Protein AF-A0A2S9GG35-F1 (afdb_monomer)

Foldseek 3Di:
DVCQVDDVVCLLVVLVVVLVPDDPPDDDDDDFAAVPNDDPPPPDGTRHDHPVRVCVRNVVRDDDPDDDDDDDDDPDPPDPPDDDD

pLDDT: mean 88.26, std 12.14, range [54.41, 98.25]

Mean predicted aligned error: 5.55 Å

Radius of gyration: 14.76 Å; Cα contacts (8 Å, |Δi|>4): 49; chains: 1; bounding box: 27×23×45 Å

Solvent-accessible surface ar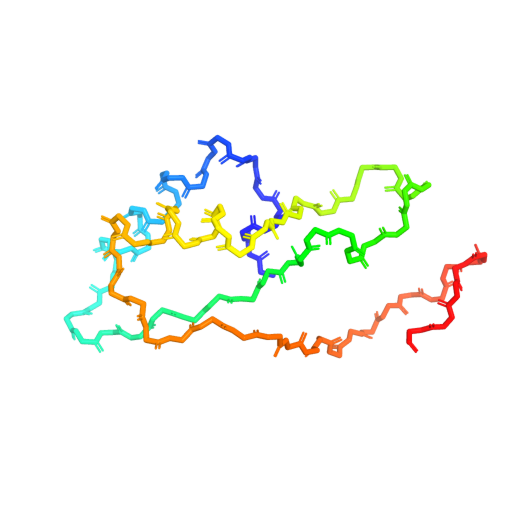ea (backbone atoms only — not comparable to full-atom values): 5938 Å² total; per-residue (Å²): 108,67,79,29,76,47,60,76,87,48,46,63,63,48,53,55,50,52,54,72,72,48,60,94,89,63,84,88,86,85,75,74,47,47,66,80,71,62,64,89,84,53,74,94,61,70,51,53,38,48,71,64,59,49,49,66,60,48,54,78,76,40,88,80,90,79,87,75,93,82,87,82,93,70,92,70,76,90,53,91,92,61,80,82,132

Structure (mmCIF, N/CA/C/O backbone):
data_AF-A0A2S9GG35-F1
#
_entry.id   AF-A0A2S9GG35-F1
#
loop_
_atom_site.group_PDB
_atom_site.id
_atom_site.type_symbol
_atom_site.label_atom_id
_atom_site.label_alt_id
_atom_site.label_comp_id
_atom_site.label_asym_id
_atom_site.label_entity_id
_atom_site.label_seq_id
_atom_site.pdbx_PDB_ins_code
_atom_site.Cartn_x
_atom_site.Cartn_y
_atom_site.Cartn_z
_atom_site.occupancy
_atom_site.B_iso_or_equiv
_atom_site.auth_seq_id
_atom_site.auth_comp_id
_atom_site.auth_asym_id
_atom_site.auth_atom_id
_atom_site.pdbx_PDB_model_num
ATOM 1 N N . THR A 1 1 ? -4.710 2.607 -7.837 1.00 65.25 1 THR A N 1
ATOM 2 C CA . THR A 1 1 ? -4.613 2.797 -6.374 1.00 65.25 1 THR A CA 1
ATOM 3 C C . THR A 1 1 ? -3.784 4.037 -6.106 1.00 65.25 1 THR A C 1
ATOM 5 O O . THR A 1 1 ? -2.880 4.307 -6.878 1.00 65.25 1 THR A O 1
ATOM 8 N N . LEU A 1 2 ? -4.080 4.815 -5.060 1.00 80.94 2 LEU A N 1
ATOM 9 C CA . LEU A 1 2 ? -3.396 6.100 -4.833 1.00 80.94 2 LEU A CA 1
ATOM 10 C C . LEU A 1 2 ? -1.905 5.939 -4.469 1.00 80.94 2 LEU A C 1
ATOM 12 O O . LEU A 1 2 ? -1.091 6.791 -4.808 1.00 80.94 2 LEU A O 1
ATOM 16 N N . PHE A 1 3 ? -1.535 4.824 -3.833 1.00 88.50 3 PHE A N 1
ATOM 17 C CA . PHE A 1 3 ? -0.196 4.581 -3.281 1.00 88.50 3 PHE A CA 1
ATOM 18 C C . PHE A 1 3 ? 0.956 4.683 -4.300 1.00 88.50 3 PHE A C 1
ATOM 20 O O . PHE A 1 3 ? 2.054 5.116 -3.950 1.00 88.50 3 PHE A O 1
ATOM 27 N N . HIS A 1 4 ? 0.712 4.308 -5.561 1.00 87.38 4 HIS A N 1
ATOM 28 C CA . HIS A 1 4 ? 1.712 4.390 -6.631 1.00 87.38 4 HIS A CA 1
ATOM 29 C C . HIS A 1 4 ? 1.723 5.744 -7.359 1.00 87.38 4 HIS A C 1
ATOM 31 O O . HIS A 1 4 ? 2.634 6.002 -8.140 1.00 87.38 4 HIS A O 1
ATOM 37 N N . SER A 1 5 ? 0.713 6.592 -7.135 1.00 89.38 5 SER A N 1
ATOM 38 C CA . SER A 1 5 ? 0.543 7.886 -7.814 1.00 89.38 5 SER A CA 1
ATOM 39 C C . SER A 1 5 ? 0.971 9.083 -6.960 1.00 89.38 5 SER A C 1
ATOM 41 O O . SER A 1 5 ? 1.123 10.179 -7.491 1.00 89.38 5 SER A O 1
ATOM 43 N N . ILE A 1 6 ? 1.145 8.903 -5.647 1.00 92.50 6 ILE A N 1
ATOM 44 C CA . ILE A 1 6 ? 1.609 9.959 -4.734 1.00 92.50 6 ILE A CA 1
ATOM 45 C C . ILE A 1 6 ? 3.133 9.942 -4.590 1.00 92.50 6 ILE A C 1
ATOM 47 O O . ILE A 1 6 ? 3.723 8.864 -4.711 1.00 92.50 6 ILE A O 1
ATOM 51 N N . PRO A 1 7 ? 3.770 11.089 -4.280 1.00 92.94 7 PRO A N 1
ATOM 52 C CA . PRO A 1 7 ? 5.185 11.125 -3.916 1.00 92.94 7 PRO A CA 1
ATOM 53 C C . PRO A 1 7 ? 5.494 10.163 -2.758 1.00 92.94 7 PRO A C 1
ATOM 55 O O . PRO A 1 7 ? 4.660 9.962 -1.870 1.00 92.94 7 PRO A O 1
ATOM 58 N N . VAL A 1 8 ? 6.678 9.551 -2.765 1.00 92.94 8 VAL A N 1
ATOM 59 C CA . VAL A 1 8 ? 7.075 8.515 -1.791 1.00 92.94 8 VAL A CA 1
ATOM 60 C C . VAL A 1 8 ? 7.053 9.070 -0.365 1.00 92.94 8 VAL A C 1
ATOM 62 O O . VAL A 1 8 ? 6.511 8.456 0.550 1.00 92.94 8 VAL A O 1
ATOM 65 N N . GLU A 1 9 ? 7.555 10.281 -0.207 1.00 94.31 9 GLU A N 1
ATOM 66 C CA . GLU A 1 9 ? 7.571 11.105 0.992 1.00 94.31 9 GLU A CA 1
ATOM 67 C C . GLU A 1 9 ? 6.168 11.416 1.544 1.00 94.31 9 GLU A C 1
ATOM 69 O O . GLU A 1 9 ? 6.015 11.651 2.740 1.00 94.31 9 GLU A O 1
ATOM 74 N N . ALA A 1 10 ? 5.120 11.352 0.715 1.00 95.50 10 ALA A N 1
ATOM 75 C CA . ALA A 1 10 ? 3.737 11.554 1.145 1.00 95.50 10 ALA A CA 1
ATOM 76 C C . ALA A 1 10 ? 3.056 10.263 1.650 1.00 95.50 10 ALA A C 1
ATOM 78 O O . ALA A 1 10 ? 1.949 10.329 2.195 1.00 95.50 10 ALA A O 1
ATOM 79 N N . ARG A 1 11 ? 3.687 9.085 1.496 1.00 95.44 11 ARG A N 1
ATOM 80 C CA . ARG A 1 11 ? 3.087 7.784 1.856 1.00 95.44 11 ARG A CA 1
ATOM 81 C C . ARG A 1 11 ? 2.783 7.659 3.346 1.00 95.44 11 ARG A C 1
ATOM 83 O O . ARG A 1 11 ? 1.731 7.130 3.693 1.00 95.44 11 ARG A O 1
ATOM 90 N N . ASP A 1 12 ? 3.649 8.175 4.217 1.00 96.88 12 ASP A N 1
ATOM 91 C CA . ASP A 1 12 ? 3.433 8.123 5.669 1.00 96.88 12 ASP A CA 1
ATOM 92 C C . ASP A 1 12 ? 2.172 8.902 6.079 1.00 96.88 12 ASP A C 1
ATOM 94 O O . ASP A 1 12 ? 1.269 8.358 6.717 1.00 96.88 12 ASP A O 1
ATOM 98 N N . GLY A 1 13 ? 2.046 10.147 5.604 1.00 97.44 13 GLY A N 1
ATOM 99 C CA . GLY A 1 13 ? 0.866 10.978 5.845 1.00 97.44 13 GLY A CA 1
ATOM 100 C C . GLY A 1 13 ? -0.419 10.373 5.271 1.00 97.44 13 GLY A C 1
ATOM 101 O O . GLY A 1 13 ? -1.477 10.454 5.905 1.00 97.44 13 GLY A O 1
ATOM 102 N N . TYR A 1 14 ? -0.330 9.721 4.107 1.00 96.50 14 TYR A N 1
ATOM 103 C CA . TYR A 1 14 ? -1.438 8.973 3.518 1.00 96.50 14 TYR A CA 1
ATOM 104 C C . TYR A 1 14 ? -1.872 7.804 4.413 1.00 96.50 14 TYR A C 1
ATOM 106 O O . TYR A 1 14 ? -3.037 7.751 4.808 1.00 96.50 14 TYR A O 1
ATOM 114 N N . LEU A 1 15 ? -0.950 6.913 4.792 1.00 97.12 15 LEU A N 1
ATOM 115 C CA . LEU A 1 15 ? -1.248 5.743 5.627 1.00 97.12 15 LEU A CA 1
ATOM 116 C C . LEU A 1 15 ? -1.819 6.145 6.991 1.00 97.12 15 LEU A C 1
ATOM 118 O O . LEU A 1 15 ? -2.832 5.590 7.420 1.00 97.12 15 LEU A O 1
ATOM 122 N N . LYS A 1 16 ? -1.242 7.172 7.625 1.00 97.94 16 LYS A N 1
ATOM 123 C CA . LYS A 1 16 ? -1.745 7.743 8.880 1.00 97.94 16 LYS A CA 1
ATOM 124 C C . LYS A 1 16 ? -3.174 8.267 8.747 1.00 97.94 16 LYS A C 1
ATOM 126 O O . LYS A 1 16 ? -3.997 8.067 9.640 1.00 97.94 16 LYS A O 1
ATOM 131 N N . SER A 1 17 ? -3.476 8.943 7.639 1.00 97.94 17 SER A N 1
ATOM 132 C CA . SER A 1 17 ? -4.809 9.498 7.383 1.00 97.94 17 SER A CA 1
ATOM 133 C C . SER A 1 17 ? -5.842 8.403 7.125 1.00 97.94 17 SER A C 1
ATOM 135 O O . SER A 1 17 ? -6.945 8.491 7.662 1.00 97.94 17 SER A O 1
ATOM 137 N N . VAL A 1 18 ? -5.479 7.360 6.370 1.00 96.75 18 VAL A N 1
ATOM 138 C CA . VAL A 1 18 ? -6.336 6.186 6.133 1.00 96.75 18 VAL A CA 1
ATOM 139 C C . VAL A 1 18 ? -6.626 5.460 7.444 1.00 96.75 18 VAL A C 1
ATOM 141 O O . VAL A 1 18 ? -7.787 5.195 7.737 1.00 96.75 18 VAL A O 1
ATOM 144 N N . HIS A 1 19 ? -5.603 5.213 8.267 1.00 97.56 19 HIS A N 1
ATOM 145 C CA . HIS A 1 19 ? -5.771 4.584 9.579 1.00 97.56 19 HIS A CA 1
ATOM 146 C C . HIS A 1 19 ? -6.693 5.396 10.496 1.00 97.56 19 HIS A C 1
ATOM 148 O O . HIS A 1 19 ? -7.625 4.852 11.075 1.00 97.56 19 HIS A O 1
ATOM 154 N N . ARG A 1 20 ? -6.500 6.720 10.588 1.00 98.06 20 ARG A N 1
ATOM 155 C CA . ARG A 1 20 ? -7.362 7.588 11.411 1.00 98.06 20 ARG A CA 1
ATOM 156 C C . ARG A 1 20 ? -8.825 7.588 10.951 1.00 98.06 20 ARG A C 1
ATOM 158 O O . ARG A 1 20 ? -9.713 7.775 11.774 1.00 98.06 20 ARG A O 1
ATOM 165 N N . ALA A 1 21 ? -9.069 7.451 9.651 1.00 98.06 21 ALA A N 1
ATOM 166 C CA . ALA A 1 21 ? -10.416 7.435 9.088 1.00 98.06 21 ALA A CA 1
ATOM 167 C C . ALA A 1 21 ? -11.108 6.064 9.202 1.00 98.06 21 ALA A C 1
ATOM 169 O O . ALA A 1 21 ? -12.306 5.968 8.943 1.00 98.06 21 ALA A O 1
ATOM 170 N N . ALA A 1 22 ? -10.373 5.008 9.553 1.00 98.06 22 ALA A N 1
ATOM 171 C CA . ALA A 1 22 ? -10.890 3.652 9.599 1.00 98.06 22 ALA A CA 1
ATOM 172 C C . ALA A 1 22 ? -11.695 3.376 10.879 1.00 98.06 22 ALA A C 1
ATOM 174 O O . ALA A 1 22 ? -11.312 3.777 11.978 1.00 98.06 22 ALA A O 1
ATOM 175 N N . ALA A 1 23 ? -12.808 2.651 10.740 1.00 98.25 23 ALA A N 1
ATOM 176 C CA . ALA A 1 23 ? -13.550 2.134 11.885 1.00 98.25 23 ALA A CA 1
ATOM 177 C C . ALA A 1 23 ? -12.763 1.002 12.583 1.00 98.25 23 ALA A C 1
ATOM 179 O O . ALA A 1 23 ? -11.991 0.301 11.920 1.00 98.25 23 ALA A O 1
ATOM 180 N N . PRO A 1 24 ? -12.974 0.765 13.892 1.00 95.94 24 PRO A N 1
ATOM 181 C CA . PRO A 1 24 ? -12.406 -0.397 14.570 1.00 95.94 24 PRO A CA 1
ATOM 182 C C . PRO A 1 24 ? -12.744 -1.701 13.833 1.00 95.94 24 PRO A C 1
ATOM 184 O O . PRO A 1 24 ? -13.901 -1.941 13.492 1.00 95.94 24 PRO A O 1
ATOM 187 N N . GLY A 1 25 ? -11.733 -2.533 13.577 1.00 95.69 25 GLY A N 1
ATOM 188 C CA . GLY A 1 25 ? -11.886 -3.795 12.841 1.00 95.69 25 GLY A CA 1
ATOM 189 C C . GLY A 1 25 ? -11.938 -3.666 11.313 1.00 95.69 25 GLY A C 1
ATOM 190 O O . GLY A 1 25 ? -12.184 -4.662 10.636 1.00 95.69 25 GLY A O 1
ATOM 191 N N . ALA A 1 26 ? -11.716 -2.477 10.746 1.00 97.62 26 ALA A N 1
ATOM 192 C CA . ALA A 1 26 ? -11.616 -2.316 9.298 1.00 97.62 26 ALA A CA 1
ATOM 193 C C . ALA A 1 26 ? -10.414 -3.080 8.714 1.00 97.62 26 ALA A C 1
ATOM 195 O O . ALA A 1 26 ? -9.333 -3.103 9.298 1.00 97.62 26 ALA A O 1
ATOM 196 N N . GLY A 1 27 ? -10.596 -3.643 7.518 1.00 97.31 27 GLY A N 1
ATOM 197 C CA . GLY A 1 27 ? -9.506 -4.194 6.715 1.00 97.31 27 GLY A CA 1
ATOM 198 C C . GLY A 1 27 ? -8.930 -3.145 5.766 1.00 97.31 27 GLY A C 1
ATOM 199 O O . GLY A 1 27 ? -9.680 -2.424 5.102 1.00 97.31 27 GLY A O 1
ATOM 200 N N . PHE A 1 28 ? -7.603 -3.080 5.666 1.00 96.44 28 PHE A N 1
ATOM 201 C CA . PHE A 1 28 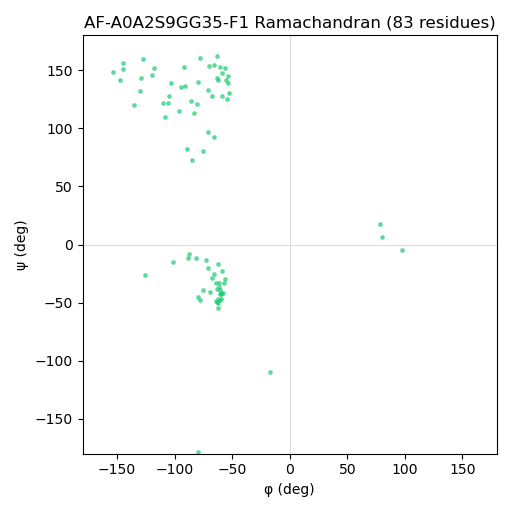? -6.910 -2.228 4.703 1.00 96.44 28 PHE A CA 1
ATOM 202 C C . PHE A 1 28 ? -6.284 -3.075 3.593 1.00 96.44 28 PHE A C 1
ATOM 204 O O . PHE A 1 28 ? -5.308 -3.786 3.807 1.00 96.44 28 PHE A O 1
ATOM 211 N N . PHE A 1 29 ? -6.845 -2.974 2.387 1.00 95.00 29 PHE A N 1
ATOM 212 C CA . PHE A 1 29 ? -6.368 -3.690 1.206 1.00 95.00 29 PHE A CA 1
ATOM 213 C C . PHE A 1 29 ? -5.737 -2.704 0.225 1.00 95.00 29 PHE A C 1
ATOM 215 O O . PHE A 1 29 ? -6.394 -1.770 -0.244 1.00 95.00 29 PHE A O 1
ATOM 222 N N . VAL A 1 30 ? -4.466 -2.917 -0.113 1.00 93.44 30 VAL A N 1
ATOM 223 C CA . VAL A 1 30 ? -3.729 -2.070 -1.055 1.00 93.44 30 VAL A CA 1
ATOM 224 C C . VAL A 1 30 ? -3.049 -2.921 -2.120 1.00 93.44 30 VAL A C 1
ATOM 226 O O . VAL A 1 30 ? -2.377 -3.902 -1.827 1.00 93.44 30 VAL A O 1
ATOM 229 N N . LEU A 1 31 ? -3.223 -2.516 -3.377 1.00 92.94 31 LEU A N 1
ATOM 230 C CA . LEU A 1 31 ? -2.507 -3.069 -4.519 1.00 92.94 31 LEU A CA 1
ATOM 231 C C . LEU A 1 31 ? -1.445 -2.065 -4.970 1.00 92.94 31 LEU A C 1
ATOM 233 O O . LEU A 1 31 ? -1.755 -0.890 -5.203 1.00 92.94 31 LEU A O 1
ATOM 237 N N . VAL A 1 32 ? -0.208 -2.530 -5.093 1.00 93.88 32 VAL A N 1
ATOM 238 C CA . VAL A 1 32 ? 0.967 -1.731 -5.460 1.00 93.88 32 VAL A CA 1
ATOM 239 C C . VAL A 1 32 ? 1.690 -2.370 -6.639 1.00 93.88 32 VAL A C 1
ATOM 241 O O . VAL A 1 32 ? 1.527 -3.561 -6.895 1.00 93.88 32 VAL A O 1
ATOM 244 N N . PHE A 1 33 ? 2.492 -1.580 -7.348 1.00 92.19 33 PHE A N 1
ATOM 245 C CA . PHE A 1 33 ? 3.401 -2.115 -8.353 1.00 92.19 33 PHE A CA 1
ATOM 246 C C . PHE A 1 33 ? 4.705 -2.528 -7.679 1.00 92.19 33 PHE A C 1
ATOM 248 O O . PHE A 1 33 ? 5.329 -1.723 -6.984 1.00 92.19 33 PHE A O 1
ATOM 255 N N . ALA A 1 34 ? 5.080 -3.793 -7.854 1.00 93.00 34 ALA A N 1
ATOM 256 C CA . ALA A 1 34 ? 6.348 -4.308 -7.364 1.00 93.00 34 ALA A CA 1
ATOM 257 C C . ALA A 1 34 ? 7.515 -3.641 -8.104 1.00 93.00 34 ALA A C 1
ATOM 259 O O . ALA A 1 34 ? 7.366 -3.194 -9.239 1.00 93.00 34 ALA A O 1
ATOM 260 N N . LYS A 1 35 ? 8.683 -3.584 -7.468 1.00 92.12 35 LYS A N 1
ATOM 261 C CA . LYS A 1 35 ? 9.909 -3.121 -8.126 1.00 92.12 35 LYS A CA 1
ATOM 262 C C . LYS A 1 35 ? 10.231 -3.983 -9.350 1.00 92.12 35 LYS A C 1
ATOM 264 O O . LYS A 1 35 ? 10.281 -5.205 -9.229 1.00 92.12 35 LYS A O 1
ATOM 269 N N . GLY A 1 36 ? 10.448 -3.346 -10.500 1.00 88.50 36 GLY A N 1
ATOM 270 C CA . GLY A 1 36 ? 10.632 -4.016 -11.790 1.00 88.50 36 GLY A CA 1
ATOM 271 C C . GLY A 1 36 ? 9.334 -4.500 -12.445 1.00 88.50 36 GLY A C 1
ATOM 272 O O . GLY A 1 36 ? 9.391 -5.351 -13.329 1.00 88.50 36 GLY A O 1
ATOM 273 N N . ALA A 1 37 ? 8.170 -3.997 -12.021 1.00 87.62 37 ALA A N 1
ATOM 274 C CA . ALA A 1 37 ? 6.900 -4.278 -12.690 1.00 87.62 37 ALA A CA 1
ATOM 275 C C . ALA A 1 37 ? 6.794 -3.572 -14.050 1.00 87.62 37 ALA A C 1
ATOM 277 O O . ALA A 1 37 ? 5.992 -3.989 -14.886 1.00 87.62 37 ALA A O 1
ATOM 278 N N . PHE A 1 38 ? 7.588 -2.520 -14.273 1.00 84.38 38 PHE A N 1
ATOM 279 C CA . PHE A 1 38 ? 7.644 -1.794 -15.539 1.00 84.38 38 PHE A CA 1
ATOM 280 C C . PHE A 1 38 ? 9.029 -1.855 -16.198 1.00 84.38 38 PHE A C 1
ATOM 282 O O . PHE A 1 38 ? 10.043 -1.955 -15.501 1.00 84.38 38 PHE A O 1
ATOM 289 N N . PRO A 1 39 ? 9.097 -1.759 -17.541 1.00 82.75 39 PRO A N 1
ATOM 290 C CA . PRO A 1 39 ? 10.368 -1.680 -18.249 1.00 82.75 39 PRO A CA 1
ATOM 291 C C . PRO A 1 39 ? 11.168 -0.421 -17.862 1.00 82.75 39 PRO A C 1
ATOM 293 O O . PRO A 1 39 ? 10.566 0.649 -17.730 1.00 82.75 39 PRO A O 1
ATOM 296 N N . PRO A 1 40 ? 12.507 -0.493 -17.730 1.00 79.56 40 PRO A N 1
ATOM 297 C CA . PRO A 1 40 ? 13.348 0.655 -1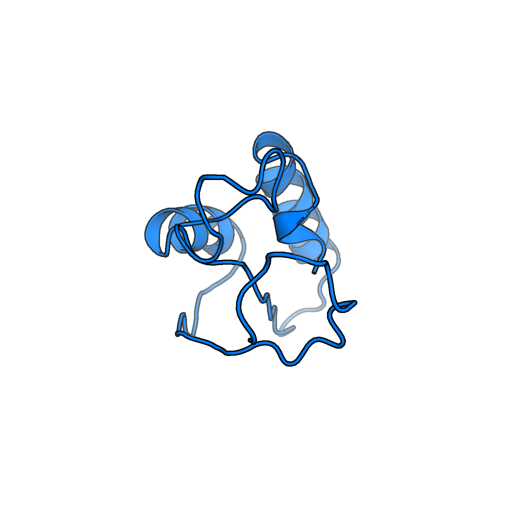7.364 1.00 79.56 40 PRO A CA 1
ATOM 298 C C . PRO A 1 40 ? 13.217 1.871 -18.295 1.00 79.56 40 PRO A C 1
ATOM 300 O O . PRO A 1 40 ? 13.394 3.009 -17.870 1.00 79.56 40 PRO A O 1
ATOM 303 N N . GLU A 1 41 ? 12.911 1.638 -19.570 1.00 79.19 41 GLU A N 1
ATOM 304 C CA . GLU A 1 41 ? 12.696 2.658 -20.597 1.00 79.19 41 GLU A CA 1
ATOM 305 C C . GLU A 1 41 ? 11.371 3.426 -20.440 1.00 79.19 41 GLU A C 1
ATOM 307 O O . GLU A 1 41 ? 11.187 4.479 -21.060 1.00 79.19 41 G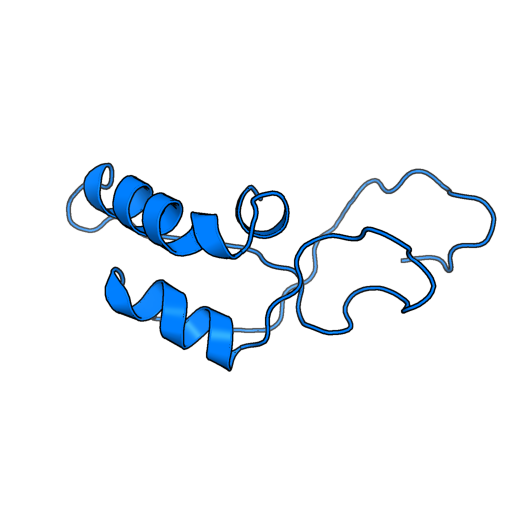LU A O 1
ATOM 312 N N . MET A 1 42 ? 10.451 2.941 -19.597 1.00 73.19 42 MET A N 1
ATOM 313 C CA . MET A 1 42 ? 9.193 3.617 -19.286 1.00 73.19 42 MET A CA 1
ATOM 314 C C . MET A 1 42 ? 9.454 4.799 -18.336 1.00 73.19 42 MET A C 1
ATOM 316 O O . MET A 1 42 ? 9.224 4.693 -17.140 1.00 73.19 42 MET A O 1
ATOM 320 N N . GLY A 1 43 ? 9.903 5.930 -18.897 1.00 71.75 43 GLY A N 1
ATOM 321 C CA . GLY A 1 43 ? 10.256 7.202 -18.236 1.00 71.75 43 GLY A CA 1
ATOM 322 C C . GLY A 1 43 ? 9.739 7.433 -16.804 1.00 71.75 43 GLY A C 1
ATOM 323 O O . GLY A 1 43 ? 10.254 6.866 -15.846 1.00 71.75 43 GLY A O 1
ATOM 324 N N . ARG A 1 44 ? 8.777 8.348 -16.602 1.00 71.00 44 ARG A N 1
ATOM 325 C CA . ARG A 1 44 ? 8.212 8.595 -15.261 1.00 71.00 44 ARG A CA 1
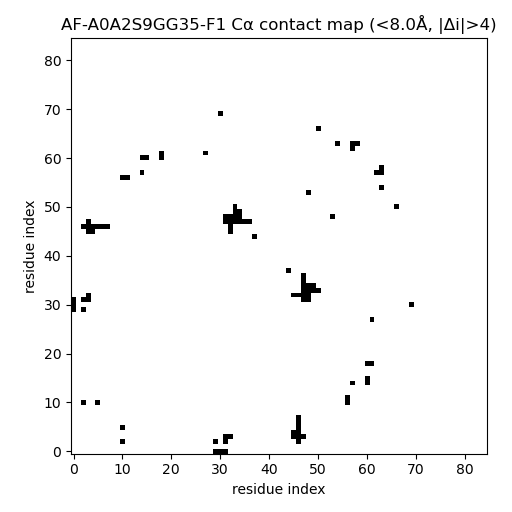ATOM 326 C C . ARG A 1 44 ? 7.023 7.663 -15.023 1.00 71.00 44 ARG A C 1
ATOM 328 O O . ARG A 1 44 ? 5.879 8.046 -15.257 1.00 71.00 44 ARG A O 1
ATOM 335 N N . GLY A 1 45 ? 7.320 6.431 -14.620 1.00 76.38 45 GLY A N 1
ATOM 336 C CA . GLY A 1 45 ? 6.330 5.412 -14.274 1.00 76.38 45 GLY A CA 1
ATOM 337 C C . GLY A 1 45 ? 5.731 5.570 -12.866 1.00 76.38 45 GLY A C 1
ATOM 338 O O . GLY A 1 45 ? 6.056 6.514 -12.139 1.00 76.38 45 GLY A O 1
ATOM 339 N N . PRO A 1 46 ? 4.834 4.652 -12.469 1.00 86.69 46 PRO A N 1
ATOM 340 C CA . PRO A 1 46 ? 4.331 4.567 -11.102 1.00 86.69 46 PRO A CA 1
ATOM 341 C C . PRO A 1 46 ? 5.459 4.407 -10.079 1.00 86.69 46 PRO A C 1
ATOM 343 O O . PRO A 1 46 ? 6.488 3.802 -10.367 1.00 86.69 46 PRO A O 1
ATOM 346 N N . ASN A 1 47 ? 5.242 4.886 -8.852 1.00 91.38 47 ASN A N 1
ATOM 347 C CA . ASN A 1 47 ? 6.183 4.644 -7.763 1.00 91.38 47 ASN A CA 1
ATOM 348 C C . ASN A 1 47 ? 6.111 3.174 -7.342 1.00 91.38 47 ASN A C 1
ATOM 350 O O . ASN A 1 47 ? 5.240 2.787 -6.552 1.00 91.38 47 ASN A O 1
ATOM 354 N N . GLU A 1 48 ? 7.025 2.373 -7.880 1.00 92.88 48 GLU A N 1
ATOM 355 C CA . GLU A 1 48 ? 7.212 0.978 -7.504 1.00 92.88 48 GLU A CA 1
ATOM 356 C C . GLU A 1 48 ? 7.645 0.846 -6.035 1.00 92.88 48 GLU A C 1
ATOM 358 O O . GLU A 1 48 ? 8.068 1.810 -5.384 1.00 92.88 48 GLU A O 1
ATOM 363 N N . VAL A 1 49 ? 7.492 -0.352 -5.479 1.00 94.50 49 VAL A N 1
ATOM 364 C CA . VAL A 1 49 ? 7.856 -0.642 -4.092 1.00 94.50 49 VAL A CA 1
ATOM 365 C C . VAL A 1 49 ? 8.335 -2.084 -3.961 1.00 94.50 49 VAL A C 1
ATOM 367 O O . VAL A 1 49 ? 7.816 -2.995 -4.608 1.00 94.50 49 VAL A O 1
ATOM 370 N N . THR A 1 50 ? 9.352 -2.302 -3.138 1.00 95.69 50 THR A N 1
ATOM 371 C CA . THR A 1 50 ? 9.754 -3.646 -2.709 1.00 95.69 50 THR A CA 1
ATOM 372 C C . THR A 1 50 ? 8.809 -4.167 -1.627 1.00 95.69 50 THR A C 1
ATOM 374 O O . THR A 1 50 ? 8.127 -3.397 -0.951 1.00 95.69 50 THR A O 1
ATOM 377 N N . GLU A 1 51 ? 8.785 -5.482 -1.409 1.00 96.50 51 GLU A N 1
ATOM 378 C CA . GLU A 1 51 ? 8.025 -6.047 -0.289 1.00 96.50 51 GLU A CA 1
ATOM 379 C C . GLU A 1 51 ? 8.481 -5.462 1.057 1.00 96.50 51 GLU A C 1
ATOM 381 O O . GLU A 1 51 ? 7.644 -5.123 1.894 1.00 96.50 51 GLU A O 1
ATOM 386 N N . LEU A 1 52 ? 9.796 -5.302 1.250 1.00 97.19 52 LEU A N 1
ATOM 387 C CA . LEU A 1 52 ? 10.358 -4.769 2.488 1.00 97.19 52 LEU A CA 1
ATOM 388 C C . LEU A 1 52 ? 9.891 -3.330 2.742 1.00 97.19 52 LEU A C 1
ATOM 390 O O . LEU A 1 52 ? 9.347 -3.055 3.806 1.00 97.19 52 LEU A O 1
ATOM 394 N N . GLU A 1 53 ? 10.010 -2.438 1.755 1.00 96.12 53 GLU A N 1
ATOM 395 C CA . GLU A 1 53 ? 9.556 -1.043 1.876 1.00 96.12 53 GLU A CA 1
ATOM 396 C C . GLU A 1 53 ? 8.046 -0.956 2.150 1.00 96.12 53 GLU A C 1
ATOM 398 O O . GLU A 1 53 ? 7.596 -0.119 2.941 1.00 96.12 53 GLU A O 1
ATOM 403 N N . LEU A 1 54 ? 7.247 -1.824 1.513 1.00 96.50 54 LEU A N 1
ATOM 404 C CA . LEU A 1 54 ? 5.808 -1.900 1.758 1.00 96.50 54 LEU A CA 1
ATOM 405 C C . LEU A 1 54 ? 5.530 -2.326 3.202 1.00 96.50 54 LEU A C 1
ATOM 407 O O . LEU A 1 54 ? 4.755 -1.668 3.899 1.00 96.50 54 LEU A O 1
ATOM 411 N N . ARG A 1 55 ? 6.192 -3.393 3.663 1.00 97.62 55 ARG A N 1
ATOM 412 C CA . ARG A 1 55 ? 6.048 -3.931 5.017 1.00 97.62 55 ARG A CA 1
ATOM 413 C C . ARG A 1 55 ? 6.453 -2.900 6.067 1.00 97.62 55 ARG A C 1
ATOM 415 O O . ARG A 1 55 ? 5.687 -2.652 6.995 1.00 97.62 55 ARG A O 1
ATOM 422 N N . GLU A 1 56 ? 7.601 -2.252 5.905 1.00 97.44 56 GLU A N 1
ATOM 423 C CA . GLU A 1 56 ? 8.109 -1.222 6.822 1.00 97.44 56 GLU A CA 1
ATOM 424 C C . GLU A 1 56 ? 7.228 0.029 6.879 1.00 97.44 56 GLU A C 1
ATOM 426 O O . GLU A 1 56 ? 7.131 0.669 7.926 1.00 97.44 56 GLU A O 1
ATOM 431 N N . SER A 1 57 ? 6.582 0.395 5.770 1.00 96.12 57 SER A N 1
ATOM 432 C CA . SER A 1 57 ? 5.694 1.560 5.724 1.00 96.12 57 SER A CA 1
ATOM 433 C C . SER A 1 57 ? 4.334 1.258 6.358 1.00 96.12 57 SER A C 1
ATOM 435 O O . SER A 1 57 ? 3.841 2.034 7.175 1.00 96.12 57 SER A O 1
ATOM 437 N N . VAL A 1 58 ? 3.718 0.130 5.989 1.00 97.06 58 VAL A N 1
ATOM 438 C CA . VAL A 1 58 ? 2.346 -0.223 6.393 1.00 97.06 58 VAL A CA 1
ATOM 439 C C . VAL A 1 58 ? 2.280 -0.681 7.851 1.00 97.06 58 VAL A C 1
ATOM 441 O O . VAL A 1 58 ? 1.360 -0.279 8.565 1.00 97.06 58 VAL A O 1
ATOM 444 N N . SER A 1 59 ? 3.279 -1.441 8.321 1.00 97.81 59 SER A N 1
ATOM 445 C CA . SER A 1 59 ? 3.317 -1.992 9.691 1.00 97.81 59 SER A CA 1
ATOM 446 C C . SER A 1 59 ? 3.356 -0.940 10.801 1.00 97.81 59 SER A C 1
ATOM 448 O O . SER A 1 59 ? 3.044 -1.239 11.950 1.00 97.81 59 SER A O 1
ATOM 450 N N . ARG A 1 60 ? 3.689 0.311 10.466 1.00 97.62 60 ARG A N 1
ATOM 451 C CA . ARG A 1 60 ? 3.649 1.444 11.404 1.00 97.62 60 ARG A CA 1
ATOM 452 C C . ARG A 1 60 ? 2.236 1.787 11.870 1.00 97.62 60 ARG A C 1
ATOM 454 O O . ARG A 1 60 ? 2.085 2.384 12.930 1.00 97.62 60 ARG A O 1
ATOM 461 N N . TYR A 1 61 ? 1.224 1.457 11.067 1.00 97.88 61 TYR A N 1
ATOM 462 C CA . TYR A 1 61 ? -0.171 1.833 11.314 1.00 97.88 61 TYR A CA 1
ATOM 463 C C . TYR A 1 61 ? -1.124 0.637 11.315 1.00 97.88 61 TYR A C 1
ATOM 465 O O . TYR A 1 61 ? -2.167 0.706 11.949 1.00 97.88 61 TYR A O 1
ATOM 473 N N . TRP A 1 62 ? -0.787 -0.446 10.616 1.00 97.75 62 TRP A N 1
ATOM 474 C CA . TRP A 1 62 ? -1.660 -1.602 10.434 1.00 97.75 62 TRP A CA 1
ATOM 475 C C . TRP A 1 62 ? -0.931 -2.897 10.777 1.00 97.75 62 TRP A C 1
ATOM 477 O O . TRP A 1 62 ? 0.242 -3.058 10.445 1.00 97.75 62 TRP A O 1
ATOM 487 N N . THR A 1 63 ? -1.632 -3.860 11.373 1.00 97.81 63 THR A N 1
ATOM 488 C CA . THR A 1 63 ? -1.155 -5.248 11.414 1.00 97.81 63 THR A CA 1
ATOM 489 C C . THR A 1 63 ? -1.249 -5.841 10.011 1.00 97.81 63 THR A C 1
ATOM 491 O O . THR A 1 63 ? -2.254 -5.668 9.327 1.00 97.81 63 THR A O 1
ATOM 494 N N . ILE A 1 64 ? -0.181 -6.499 9.562 1.00 98.00 64 ILE A N 1
ATOM 495 C CA . ILE A 1 64 ? -0.115 -7.095 8.226 1.00 98.00 64 ILE A CA 1
ATOM 496 C C . ILE A 1 64 ? -0.482 -8.570 8.333 1.00 98.00 64 ILE A C 1
ATOM 498 O O . ILE A 1 64 ? 0.276 -9.339 8.921 1.00 98.00 64 ILE A O 1
ATOM 502 N N . ASP A 1 65 ? -1.601 -8.945 7.718 1.00 97.94 65 ASP A N 1
ATOM 503 C CA . ASP A 1 65 ? -2.028 -10.343 7.625 1.00 97.94 65 ASP A CA 1
ATOM 504 C C . ASP A 1 65 ? -1.277 -11.094 6.514 1.00 97.94 65 ASP A C 1
ATOM 506 O O . ASP A 1 65 ? -0.798 -12.205 6.730 1.00 97.94 65 ASP A O 1
ATOM 510 N N . ASP A 1 66 ? -1.143 -10.487 5.328 1.00 97.44 66 ASP A N 1
ATOM 511 C CA . ASP A 1 66 ? -0.508 -11.108 4.160 1.00 97.44 66 ASP A CA 1
ATOM 512 C C . ASP A 1 66 ? 0.087 -10.060 3.200 1.00 97.44 66 ASP A C 1
ATOM 514 O O . ASP A 1 66 ? -0.441 -8.954 3.051 1.00 97.44 66 ASP A O 1
ATOM 518 N N . ILE A 1 67 ? 1.179 -10.423 2.522 1.00 97.44 67 ILE A N 1
ATOM 519 C CA . ILE A 1 67 ? 1.711 -9.717 1.350 1.00 97.44 67 ILE A CA 1
ATOM 520 C C . ILE A 1 67 ? 2.070 -10.778 0.320 1.00 97.44 67 ILE A C 1
ATOM 522 O O . ILE A 1 67 ? 2.933 -11.619 0.558 1.00 97.44 67 ILE A O 1
ATOM 526 N N . ARG A 1 68 ? 1.435 -10.707 -0.848 1.00 96.19 68 ARG A N 1
ATOM 527 C CA . ARG A 1 68 ? 1.611 -11.705 -1.900 1.00 96.19 68 ARG A CA 1
ATOM 528 C C . ARG A 1 68 ? 1.561 -11.090 -3.295 1.00 96.19 68 ARG A C 1
ATOM 530 O O . ARG A 1 68 ? 0.909 -10.058 -3.482 1.00 96.19 68 ARG A O 1
ATOM 537 N N . PRO A 1 6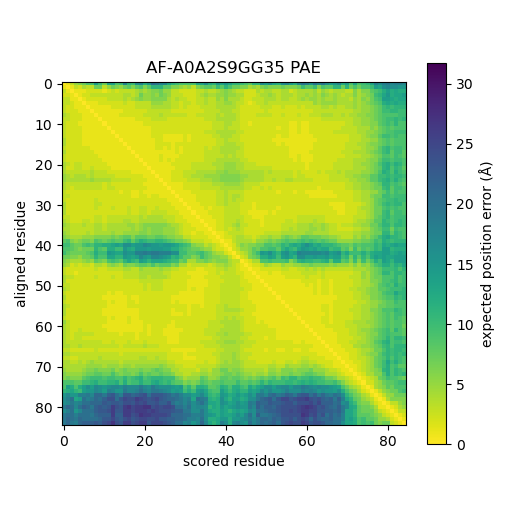9 ? 2.176 -11.746 -4.294 1.00 95.00 69 PRO A N 1
ATOM 538 C CA . PRO A 1 69 ? 2.002 -11.375 -5.6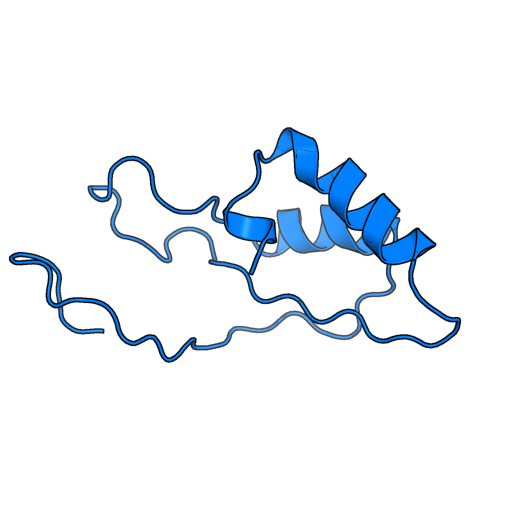90 1.00 95.00 69 PRO A CA 1
ATOM 539 C C . PRO A 1 69 ? 0.522 -11.361 -6.098 1.00 95.00 69 PRO A C 1
ATOM 541 O O . PRO A 1 69 ? -0.273 -12.218 -5.696 1.00 95.00 69 PRO A O 1
ATOM 544 N N . ALA A 1 70 ? 0.158 -10.383 -6.922 1.00 92.06 70 ALA A N 1
ATOM 545 C CA . ALA A 1 70 ? -1.175 -10.242 -7.490 1.00 92.06 70 ALA A CA 1
ATOM 546 C C . ALA A 1 70 ? -1.084 -9.673 -8.910 1.00 92.06 70 ALA A C 1
ATOM 548 O O . ALA A 1 70 ? -0.169 -8.914 -9.224 1.00 92.06 70 ALA A O 1
ATOM 549 N N . LEU A 1 71 ? -2.054 -10.028 -9.753 1.00 88.06 71 LEU A N 1
ATOM 550 C CA . LEU A 1 71 ? -2.181 -9.507 -11.112 1.00 88.06 71 LEU A CA 1
ATOM 551 C C . LEU A 1 71 ? -3.290 -8.459 -11.162 1.00 88.06 71 LEU A C 1
ATOM 553 O O . LEU A 1 71 ? -4.358 -8.644 -10.575 1.00 88.06 71 LEU A O 1
ATOM 557 N N . ILE A 1 72 ? -3.049 -7.377 -11.899 1.00 82.31 72 ILE A N 1
ATOM 558 C CA . ILE A 1 72 ? -4.068 -6.379 -12.207 1.00 82.31 72 ILE A CA 1
ATOM 559 C C . ILE A 1 72 ? -4.496 -6.533 -13.661 1.00 82.31 72 ILE A C 1
ATOM 561 O O . ILE A 1 72 ? -3.685 -6.423 -14.573 1.00 82.31 72 ILE A O 1
ATOM 565 N N . HIS A 1 73 ? -5.787 -6.767 -13.878 1.00 83.56 73 HIS A N 1
ATOM 566 C CA . HIS A 1 73 ? -6.357 -6.701 -15.216 1.00 83.56 73 HIS A CA 1
ATOM 567 C C . HIS A 1 73 ? -6.678 -5.241 -15.515 1.00 83.56 73 HIS A C 1
ATOM 569 O O . HIS A 1 73 ? -7.534 -4.640 -14.864 1.00 83.56 73 HIS A O 1
ATOM 575 N N . THR A 1 74 ? -5.964 -4.655 -16.470 1.00 74.44 74 THR A N 1
ATOM 576 C CA . THR A 1 74 ? -6.162 -3.267 -16.885 1.00 74.44 74 THR A CA 1
ATOM 577 C C . THR A 1 74 ? -6.538 -3.210 -18.355 1.00 74.44 74 THR A C 1
ATOM 579 O O . THR A 1 74 ? -6.067 -3.997 -19.173 1.00 74.44 74 THR A O 1
ATOM 582 N N . ASN A 1 75 ? -7.392 -2.250 -18.705 1.00 76.44 75 ASN A N 1
ATOM 583 C CA . ASN A 1 75 ? -7.624 -1.901 -20.099 1.00 76.44 75 ASN A CA 1
ATOM 584 C C . ASN A 1 75 ? -6.539 -0.908 -20.531 1.00 76.44 75 ASN A C 1
ATOM 586 O O . ASN A 1 75 ? -6.781 0.298 -20.598 1.00 76.44 75 ASN A O 1
ATOM 590 N N . VAL A 1 76 ? -5.309 -1.398 -20.699 1.00 68.81 76 VAL A N 1
ATOM 591 C CA . VAL A 1 76 ? -4.198 -0.558 -21.157 1.00 68.81 76 VAL A CA 1
ATOM 592 C C . VAL A 1 76 ? -4.464 -0.150 -22.606 1.00 68.81 76 VAL A C 1
ATOM 594 O O . VAL A 1 76 ? -4.703 -1.024 -23.446 1.00 68.81 76 VAL A O 1
ATOM 597 N N . PRO A 1 77 ? -4.416 1.154 -22.939 1.00 66.00 77 PRO A N 1
ATOM 598 C CA . PRO A 1 77 ? -4.415 1.579 -24.329 1.00 66.00 77 PRO A CA 1
ATOM 599 C C . PRO A 1 77 ? -3.289 0.855 -25.068 1.00 66.00 77 PRO A C 1
ATOM 601 O O . PRO A 1 77 ? -2.191 0.713 -24.530 1.00 66.00 77 PRO A O 1
ATOM 604 N N . LYS A 1 78 ? -3.542 0.405 -26.300 1.00 66.19 78 LYS A N 1
ATOM 605 C CA . LYS A 1 78 ? -2.485 -0.146 -27.153 1.00 66.19 78 LYS A CA 1
ATOM 606 C C . LYS A 1 78 ? -1.509 0.980 -27.493 1.00 66.19 78 LYS A C 1
ATOM 608 O O . LYS A 1 78 ? -1.739 1.733 -28.436 1.00 66.19 78 LYS A O 1
ATOM 613 N N . ILE A 1 79 ? -0.455 1.117 -26.696 1.00 65.44 79 ILE A N 1
ATOM 614 C CA . ILE A 1 79 ? 0.641 2.046 -26.957 1.00 65.44 79 ILE A CA 1
ATOM 615 C C . ILE A 1 79 ? 1.566 1.364 -27.975 1.00 65.44 79 ILE A C 1
ATOM 617 O O . ILE A 1 79 ? 2.055 0.266 -27.693 1.00 65.44 79 ILE A O 1
ATOM 621 N N . PRO A 1 80 ? 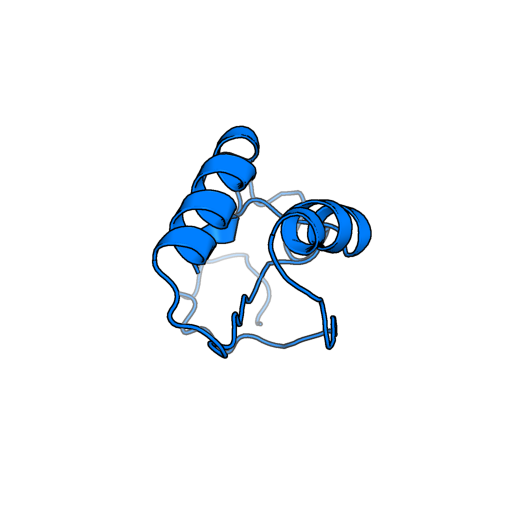1.800 1.956 -29.162 1.00 64.50 80 PRO A N 1
ATOM 622 C CA . PRO A 1 80 ? 2.744 1.402 -30.127 1.00 64.50 80 PRO A CA 1
ATOM 623 C C . PRO A 1 80 ? 4.125 1.197 -29.486 1.00 64.50 80 PRO A C 1
ATOM 625 O O . PRO A 1 80 ? 4.687 2.135 -28.929 1.00 64.50 80 PRO A O 1
ATOM 628 N N . GLY A 1 81 ? 4.663 -0.024 -29.565 1.00 67.50 81 GLY A N 1
ATOM 629 C CA . GLY A 1 81 ? 5.999 -0.368 -29.058 1.00 67.50 81 GLY A CA 1
ATOM 630 C C . GLY A 1 81 ? 6.051 -1.020 -27.671 1.00 67.50 81 GLY A C 1
ATOM 631 O O . GLY A 1 81 ? 7.129 -1.441 -27.269 1.00 67.50 81 GLY A O 1
ATOM 632 N N . MET A 1 82 ? 4.927 -1.161 -26.959 1.00 57.84 82 MET A N 1
ATOM 633 C CA . MET A 1 82 ? 4.891 -1.880 -25.678 1.00 57.84 82 MET A CA 1
ATOM 634 C C . ME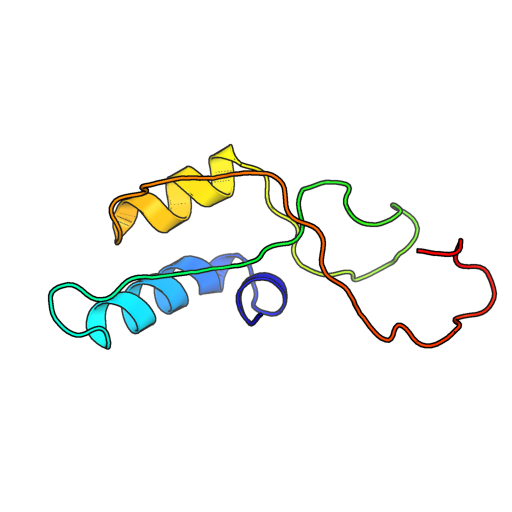T A 1 82 ? 4.478 -3.350 -25.889 1.00 57.84 82 MET A C 1
ATOM 636 O O . MET A 1 82 ? 3.546 -3.594 -26.666 1.00 57.84 82 MET A O 1
ATOM 640 N N . PRO A 1 83 ? 5.146 -4.336 -25.254 1.00 54.41 83 PRO A N 1
ATOM 641 C CA . PRO A 1 83 ? 4.746 -5.735 -25.366 1.00 54.41 83 PRO A CA 1
ATOM 642 C C . PRO A 1 83 ? 3.317 -5.951 -24.837 1.00 54.41 83 PRO A C 1
ATOM 644 O O . PRO A 1 83 ? 2.847 -5.166 -24.006 1.00 54.41 83 PRO A O 1
ATOM 647 N N . PRO A 1 84 ? 2.601 -6.977 -25.338 1.00 56.12 84 PRO A N 1
ATOM 648 C CA . PRO A 1 84 ? 1.285 -7.315 -24.810 1.00 56.12 84 PRO A CA 1
ATOM 649 C C . PRO A 1 84 ? 1.378 -7.638 -23.307 1.00 56.12 84 PRO A C 1
ATOM 651 O O . PRO A 1 84 ? 2.422 -8.135 -22.874 1.00 56.12 84 PRO A O 1
ATOM 654 N N . PRO A 1 85 ? 0.321 -7.328 -22.530 1.00 56.34 85 PRO A N 1
ATOM 655 C CA . PRO A 1 85 ? 0.263 -7.647 -21.107 1.00 56.34 85 PRO A CA 1
ATOM 656 C C . PRO A 1 85 ? 0.311 -9.155 -20.843 1.00 56.34 85 PRO A C 1
ATOM 658 O O . PRO A 1 85 ? -0.140 -9.931 -21.720 1.00 56.34 85 PRO A O 1
#

Sequence (85 aa):
TLFHSIPVEARDGYLKSVHRAAAPGAGFFVLVFAKGAFPPEMGRGPNEVTELELRESVSRYWTIDDIRPALIHTNVPKIPGMPPP

Secondary structure (DSSP, 8-state):
-GGGTS-GGGHHHHHHHHHHHSPTT-------PBTTSS-TTSTT----B-HHHHHHHHTTTS-----------------TTPPP-

Nearest PDB structures (foldseek):
  7lua-assembly1_b  TM=2.553E-01  e=2.831E+00  Simian-Human immunodeficiency virus